Protein AF-A0A1E7ID95-F1 (afdb_monomer)

Sequence (104 aa):
MRRRLGGFLLWVVLFALLLVVADQTVLRLSPKGPLLGELQDCYRDLRSRLLIRSKPDAIEELLEQPEALSQSYFYADRQGELHFVDSLQQVPARYRNEAQILAE

Radius of gyration: 30.41 Å; Cα contacts (8 Å, |Δi|>4): 67; chains: 1; bounding box: 56×35×84 Å

Solvent-accessible surface area (backbone atoms only — not comparable to full-atom values): 6305 Å² total; per-residue (Å²): 118,70,72,63,54,53,53,49,53,53,50,50,52,53,51,52,51,51,51,53,50,51,56,48,46,61,73,67,57,77,58,93,45,72,72,54,40,55,53,41,52,53,50,50,53,53,49,47,54,75,76,37,83,66,73,70,54,74,64,54,57,58,67,68,44,78,72,70,86,56,66,28,30,35,34,67,52,98,86,68,51,79,47,78,38,65,37,73,82,77,42,56,82,93,43,49,88,68,43,41,74,62,79,131

Foldseek 3Di:
DVVVVVVVVVVVVVVVVVVVVVVVCLQPDPDPDDVSVVVSVVVVVVVCVVPPVD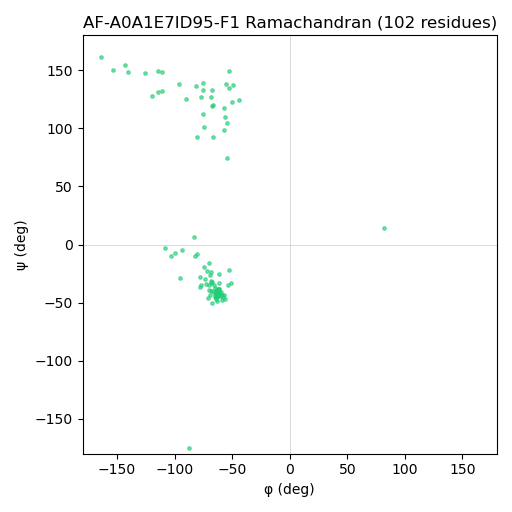DPPVVVVVVPPPPPPQQKKWWADPVRDIDIGSHLVPPDPVTSVVIDGPDD

Structure (mmCIF, N/CA/C/O backbone):
data_AF-A0A1E7ID95-F1
#
_entry.id   AF-A0A1E7ID95-F1
#
loop_
_atom_site.group_PDB
_atom_site.id
_atom_site.type_symbol
_atom_site.label_atom_id
_atom_site.label_alt_id
_atom_site.label_comp_id
_atom_site.label_asym_id
_atom_site.label_entity_id
_atom_site.label_seq_id
_atom_site.pdbx_PDB_ins_code
_atom_site.Cartn_x
_atom_site.Cartn_y
_atom_site.Cartn_z
_atom_site.occupancy
_atom_site.B_iso_or_equiv
_atom_site.auth_seq_id
_atom_site.auth_comp_id
_atom_site.auth_asym_id
_atom_site.auth_atom_id
_atom_site.pdbx_PDB_model_num
ATOM 1 N N . MET A 1 1 ? 13.262 20.230 -42.528 1.00 49.44 1 MET A N 1
ATOM 2 C CA . MET A 1 1 ? 13.187 20.216 -41.045 1.00 49.44 1 MET A CA 1
ATOM 3 C C . MET A 1 1 ? 12.424 19.010 -40.459 1.00 49.44 1 MET A C 1
ATOM 5 O O . MET A 1 1 ? 12.901 18.450 -39.484 1.00 49.44 1 MET A O 1
ATOM 9 N N . ARG A 1 2 ? 11.328 18.519 -41.077 1.00 55.97 2 ARG A N 1
ATOM 10 C CA . ARG A 1 2 ? 10.515 17.355 -40.620 1.00 55.97 2 ARG A CA 1
ATOM 11 C C . ARG A 1 2 ? 11.261 16.030 -40.355 1.00 55.97 2 ARG A C 1
ATOM 13 O O . ARG A 1 2 ? 10.895 15.313 -39.433 1.00 55.97 2 ARG A O 1
ATOM 20 N N . ARG A 1 3 ? 12.309 15.698 -41.124 1.00 60.69 3 ARG A N 1
ATOM 21 C CA . ARG A 1 3 ? 13.040 14.417 -40.973 1.00 60.69 3 ARG A CA 1
ATOM 22 C C . ARG A 1 3 ? 13.816 14.297 -39.652 1.00 60.69 3 ARG A C 1
ATOM 24 O O . ARG A 1 3 ? 13.907 13.203 -39.112 1.00 60.69 3 ARG A O 1
ATOM 31 N N . ARG A 1 4 ? 14.329 15.409 -39.108 1.00 64.75 4 ARG A N 1
ATOM 32 C CA . ARG A 1 4 ? 15.048 15.414 -37.817 1.00 64.75 4 ARG A CA 1
ATOM 33 C C . ARG A 1 4 ? 14.095 15.230 -36.634 1.00 64.75 4 ARG A C 1
ATOM 35 O O . ARG A 1 4 ? 14.446 14.557 -35.676 1.00 64.75 4 ARG A O 1
ATOM 42 N N . LEU A 1 5 ? 12.877 15.765 -36.747 1.00 69.25 5 LEU A N 1
ATOM 43 C CA . LEU A 1 5 ? 11.846 15.633 -35.720 1.00 69.25 5 LEU A CA 1
ATOM 44 C C . LEU A 1 5 ? 11.311 14.196 -35.627 1.00 69.25 5 LEU A C 1
ATOM 46 O O . LEU A 1 5 ? 11.121 13.690 -34.530 1.00 69.25 5 LEU A O 1
ATOM 50 N N . GLY A 1 6 ? 11.144 13.512 -36.765 1.00 80.44 6 GLY A N 1
ATOM 51 C CA . GLY A 1 6 ? 10.768 12.093 -36.785 1.00 80.44 6 GLY A CA 1
ATOM 52 C C . GLY A 1 6 ? 11.829 11.185 -36.156 1.00 80.44 6 GLY A C 1
ATOM 53 O O . GLY A 1 6 ? 11.486 10.304 -35.378 1.00 80.44 6 GLY A O 1
ATOM 54 N N . GLY A 1 7 ? 13.113 11.444 -36.426 1.00 83.62 7 GLY A N 1
ATOM 55 C CA . GLY A 1 7 ? 14.213 10.731 -35.768 1.00 83.62 7 GLY A CA 1
ATOM 56 C C . GLY A 1 7 ? 14.258 10.973 -34.258 1.00 83.62 7 GLY A C 1
ATOM 57 O O . GLY A 1 7 ? 14.451 10.031 -33.499 1.00 83.62 7 GLY A O 1
ATOM 58 N N . PHE A 1 8 ? 14.009 12.209 -33.816 1.00 87.62 8 PHE A N 1
ATOM 59 C CA . PHE A 1 8 ? 13.920 12.542 -32.393 1.00 87.62 8 PHE A CA 1
ATOM 60 C C . PHE A 1 8 ? 12.739 11.843 -31.707 1.00 87.62 8 PHE A C 1
ATOM 62 O O . PHE A 1 8 ? 12.927 11.225 -30.667 1.00 87.62 8 PHE A O 1
ATOM 69 N N . LEU A 1 9 ? 11.544 11.870 -32.307 1.00 90.00 9 LEU A N 1
ATOM 70 C CA . LEU A 1 9 ? 10.370 11.169 -31.774 1.00 90.00 9 LEU A CA 1
ATOM 71 C C . LEU A 1 9 ? 10.599 9.657 -31.699 1.00 90.00 9 LEU A C 1
ATOM 73 O O . LEU A 1 9 ? 10.278 9.042 -30.687 1.00 90.00 9 LEU A O 1
ATOM 77 N N . LEU A 1 10 ? 11.204 9.066 -32.732 1.00 92.12 10 LEU A N 1
ATOM 78 C CA . LEU A 1 10 ? 11.568 7.650 -32.736 1.00 92.12 10 LEU A CA 1
ATOM 79 C C . LEU A 1 10 ? 12.561 7.326 -31.609 1.00 92.12 10 LEU A C 1
ATOM 81 O O . LEU A 1 10 ? 12.402 6.326 -30.916 1.00 92.12 10 LEU A O 1
ATOM 85 N N . TRP A 1 11 ? 13.558 8.187 -31.398 1.00 93.69 11 TRP A N 1
ATOM 86 C CA . TRP A 1 11 ? 14.548 8.025 -30.336 1.00 93.69 11 TRP A CA 1
ATOM 87 C C . TRP A 1 11 ? 13.930 8.162 -28.939 1.00 93.69 11 TRP A C 1
ATOM 89 O O . TRP A 1 11 ? 14.241 7.368 -28.057 1.00 93.69 11 TRP A O 1
ATOM 99 N N . VAL A 1 12 ? 12.996 9.099 -28.752 1.00 93.94 12 VAL A N 1
ATOM 100 C CA . VAL A 1 12 ? 12.234 9.257 -27.503 1.00 93.94 12 VAL A CA 1
ATOM 101 C C . VAL A 1 12 ? 11.377 8.026 -27.222 1.00 93.94 12 VAL A C 1
ATOM 103 O O . VAL A 1 12 ? 11.379 7.539 -26.097 1.00 93.94 12 VAL A O 1
ATOM 106 N N . VAL A 1 13 ? 10.679 7.487 -28.226 1.00 94.06 13 VAL A N 1
ATOM 107 C CA . VAL A 1 13 ? 9.877 6.263 -28.064 1.00 94.06 13 VAL A CA 1
ATOM 108 C C . VAL A 1 13 ? 10.766 5.070 -27.720 1.00 94.06 13 VAL A C 1
ATOM 110 O O . VAL A 1 13 ? 10.438 4.313 -26.811 1.00 94.06 13 VAL A O 1
ATOM 113 N N . LEU A 1 14 ? 11.909 4.921 -28.394 1.00 94.88 14 LEU A N 1
ATOM 114 C CA . LEU A 1 14 ? 12.882 3.868 -28.097 1.00 94.88 14 LEU A CA 1
ATOM 115 C C . LEU A 1 14 ? 13.409 3.983 -26.658 1.00 94.88 14 LEU A C 1
ATOM 117 O O . LEU A 1 14 ? 13.477 2.990 -25.937 1.00 94.88 14 LEU A O 1
ATOM 121 N N . PHE A 1 15 ? 13.746 5.198 -26.229 1.00 94.62 15 PHE A N 1
ATOM 122 C CA . PHE A 1 15 ? 14.221 5.475 -24.877 1.00 94.62 15 PHE A CA 1
ATOM 123 C C . PHE A 1 15 ? 13.140 5.207 -23.822 1.00 94.62 15 PHE A C 1
ATOM 125 O O . PHE A 1 15 ? 13.404 4.558 -22.812 1.00 94.62 15 PHE A O 1
ATOM 132 N N . ALA A 1 16 ? 11.902 5.634 -24.077 1.00 93.12 16 ALA A N 1
ATOM 133 C CA . ALA A 1 16 ? 10.767 5.352 -23.207 1.00 93.12 16 ALA A CA 1
ATOM 134 C C . ALA A 1 16 ? 10.501 3.844 -23.096 1.00 93.12 16 ALA A C 1
ATOM 136 O O . ALA A 1 16 ? 10.262 3.338 -22.003 1.00 93.12 16 ALA A O 1
ATOM 137 N N . LEU A 1 17 ? 10.605 3.106 -24.204 1.00 93.75 17 LEU A N 1
ATOM 138 C CA . LEU A 1 17 ? 10.453 1.653 -24.206 1.00 93.75 17 LEU A CA 1
ATOM 139 C C . LEU A 1 17 ? 11.548 0.972 -23.374 1.00 93.75 17 LEU A C 1
ATOM 141 O O . LEU A 1 17 ? 11.254 0.048 -22.620 1.00 93.75 17 LEU A O 1
ATOM 145 N N . LEU A 1 18 ? 12.787 1.465 -23.440 1.00 93.38 18 LEU A N 1
ATOM 146 C CA . LEU A 1 18 ? 13.883 0.985 -22.598 1.00 93.38 18 LEU A CA 1
ATOM 147 C C . LEU A 1 18 ? 13.616 1.231 -21.105 1.00 93.38 18 LEU A C 1
ATOM 149 O O . LEU A 1 18 ? 13.841 0.331 -20.296 1.00 93.38 18 LEU A O 1
ATOM 153 N N . LEU A 1 19 ? 13.078 2.398 -20.740 1.00 90.88 19 LEU A N 1
ATOM 154 C CA . LEU A 1 19 ? 12.666 2.685 -19.362 1.00 90.88 19 LEU A CA 1
ATOM 155 C C . LEU A 1 19 ? 11.560 1.739 -18.883 1.00 90.88 19 LEU A C 1
ATOM 157 O O . LEU A 1 19 ? 11.642 1.225 -17.770 1.00 90.88 19 LEU A O 1
ATOM 161 N N . VAL A 1 20 ? 10.562 1.457 -19.726 1.00 89.75 20 VAL A N 1
ATOM 162 C CA . VAL A 1 20 ? 9.485 0.505 -19.404 1.00 89.75 20 VAL A CA 1
ATOM 163 C C . VAL A 1 20 ? 10.033 -0.906 -19.203 1.00 89.75 20 VAL A C 1
ATOM 165 O O . VAL A 1 20 ? 9.603 -1.611 -18.294 1.00 89.75 20 VAL A O 1
ATOM 168 N N . VAL A 1 21 ? 10.998 -1.331 -20.019 1.00 90.06 21 VAL A N 1
ATOM 169 C CA . VAL A 1 21 ? 11.649 -2.634 -19.838 1.00 90.06 21 VAL A CA 1
ATOM 170 C C . VAL A 1 21 ? 12.419 -2.672 -18.519 1.00 90.06 21 VAL A C 1
ATOM 172 O O . VAL A 1 21 ? 12.264 -3.635 -17.772 1.00 90.06 21 VAL A O 1
ATOM 175 N N . ALA A 1 22 ? 13.189 -1.632 -18.189 1.00 86.06 22 ALA A N 1
ATOM 176 C CA . ALA A 1 22 ? 13.902 -1.552 -16.913 1.00 86.06 22 ALA A CA 1
ATOM 177 C C . ALA A 1 22 ? 12.933 -1.631 -15.718 1.00 86.06 22 ALA A C 1
ATOM 179 O O . ALA A 1 22 ? 13.105 -2.453 -14.819 1.00 86.06 22 ALA A O 1
ATOM 180 N N . ASP A 1 23 ? 11.852 -0.863 -15.757 1.00 83.38 23 ASP A N 1
ATOM 181 C CA . ASP A 1 23 ? 10.780 -0.888 -14.761 1.00 83.38 23 ASP A CA 1
ATOM 182 C C . ASP A 1 23 ? 10.145 -2.291 -14.607 1.00 83.38 23 ASP A C 1
ATOM 184 O O . ASP A 1 23 ? 9.983 -2.799 -13.493 1.00 83.38 23 ASP A O 1
ATOM 188 N N . GLN A 1 24 ? 9.884 -2.987 -15.718 1.00 82.88 24 GLN A N 1
ATOM 189 C CA . GLN A 1 24 ? 9.392 -4.370 -15.713 1.00 82.88 24 GLN A CA 1
ATOM 190 C C . GLN A 1 24 ? 10.414 -5.366 -15.154 1.00 82.88 24 GLN A C 1
ATOM 192 O O . GLN A 1 24 ? 10.023 -6.329 -14.490 1.00 82.88 24 GLN A O 1
ATOM 197 N N . THR A 1 25 ? 11.714 -5.162 -15.392 1.00 83.06 25 THR A N 1
ATOM 198 C CA . THR A 1 25 ? 12.749 -6.039 -14.825 1.00 83.06 25 THR A CA 1
ATOM 199 C C . THR A 1 25 ? 12.784 -5.954 -13.306 1.00 83.06 25 THR A C 1
ATOM 201 O O . THR A 1 25 ? 12.827 -6.999 -12.662 1.00 83.06 25 THR A O 1
ATOM 204 N N . VAL A 1 26 ? 12.658 -4.757 -12.724 1.00 80.69 26 VAL A N 1
ATOM 205 C CA . VAL A 1 26 ? 12.620 -4.578 -11.262 1.00 80.69 26 VAL A CA 1
ATOM 206 C C . VAL A 1 26 ? 11.403 -5.279 -10.653 1.00 80.69 26 VAL A C 1
ATOM 208 O O . VAL A 1 26 ? 11.516 -5.920 -9.612 1.00 80.69 26 VAL A O 1
ATOM 211 N N . LEU A 1 27 ? 10.250 -5.253 -11.329 1.00 78.00 27 LEU A N 1
ATOM 212 C CA . LEU A 1 27 ? 9.056 -5.962 -10.859 1.00 78.00 27 LEU A CA 1
ATOM 213 C C . LEU A 1 27 ? 9.145 -7.491 -10.956 1.00 78.00 27 LEU A C 1
ATOM 215 O O . LEU A 1 27 ? 8.562 -8.176 -10.118 1.00 78.00 27 LEU A O 1
ATOM 219 N N . ARG A 1 28 ? 9.809 -8.023 -11.990 1.00 77.75 28 ARG A N 1
ATOM 220 C CA . ARG A 1 28 ? 9.835 -9.466 -12.307 1.00 77.75 28 ARG A CA 1
ATOM 221 C C . ARG A 1 28 ? 11.090 -10.190 -11.830 1.00 77.75 28 ARG A C 1
ATOM 223 O O . ARG A 1 28 ? 11.162 -11.411 -11.949 1.00 77.75 28 ARG A O 1
ATOM 230 N N . LEU A 1 29 ? 12.084 -9.461 -11.331 1.00 76.12 29 LEU A N 1
ATOM 231 C CA . LEU A 1 29 ? 13.272 -10.037 -10.714 1.00 76.12 29 LEU A CA 1
ATOM 232 C C . LEU A 1 29 ? 12.836 -10.936 -9.553 1.00 76.12 29 LEU A C 1
ATOM 234 O O . LEU A 1 29 ? 12.234 -10.458 -8.603 1.00 76.12 29 LEU A O 1
ATOM 238 N N . SER A 1 30 ? 13.117 -12.238 -9.627 1.00 68.50 30 SER A N 1
ATOM 239 C CA . SER A 1 30 ? 13.039 -13.103 -8.448 1.00 68.50 30 SER A CA 1
ATOM 240 C C . SER A 1 30 ? 14.264 -12.814 -7.580 1.00 68.50 30 SER A C 1
ATOM 242 O O . SER A 1 30 ? 15.388 -13.094 -8.021 1.00 68.50 30 SER A O 1
ATOM 244 N N . PRO A 1 31 ? 14.094 -12.232 -6.383 1.00 73.31 31 PRO A N 1
ATOM 245 C CA . PRO A 1 31 ? 15.220 -11.858 -5.550 1.00 73.31 31 PRO A CA 1
ATOM 246 C C . PRO A 1 31 ? 15.915 -13.132 -5.064 1.00 73.31 31 PRO A C 1
ATOM 248 O O . PRO A 1 31 ? 15.322 -13.978 -4.403 1.00 73.31 31 PRO A O 1
ATOM 251 N N . LYS A 1 32 ? 17.194 -13.292 -5.418 1.00 72.56 32 LYS A N 1
ATOM 252 C CA . LYS A 1 32 ? 18.021 -14.441 -5.001 1.00 72.56 32 LYS A CA 1
ATOM 253 C C . LYS A 1 32 ? 18.636 -14.266 -3.602 1.00 72.56 32 LYS A C 1
ATOM 255 O O . LYS A 1 32 ? 19.453 -15.083 -3.194 1.00 72.56 32 LYS A O 1
ATOM 260 N N . GLY A 1 33 ? 18.268 -13.210 -2.873 1.00 79.06 33 GLY A N 1
ATOM 261 C CA . GLY A 1 33 ? 18.762 -12.922 -1.526 1.00 79.06 33 GLY A CA 1
ATOM 262 C C . GLY A 1 33 ? 17.891 -11.899 -0.784 1.00 79.06 33 GLY A C 1
ATOM 263 O O . GLY A 1 33 ? 17.154 -11.156 -1.436 1.00 79.06 33 GLY A O 1
ATOM 264 N N . PRO A 1 34 ? 17.990 -11.837 0.558 1.00 75.81 34 PRO A N 1
ATOM 265 C CA . PRO A 1 34 ? 17.076 -11.067 1.407 1.00 75.81 34 PRO A CA 1
ATOM 266 C C . PRO A 1 34 ? 17.113 -9.562 1.109 1.00 75.81 34 PRO A C 1
ATOM 268 O O . PRO A 1 34 ? 16.072 -8.941 0.956 1.00 75.81 34 PRO A O 1
ATOM 271 N N . LEU A 1 35 ? 18.302 -8.988 0.897 1.00 80.44 35 LEU A N 1
ATOM 272 C CA . LEU A 1 35 ? 18.462 -7.557 0.603 1.00 80.44 35 LEU A CA 1
ATOM 273 C C . LEU A 1 35 ? 17.751 -7.115 -0.689 1.00 80.44 35 LEU A C 1
ATOM 275 O O . LEU A 1 35 ? 17.206 -6.017 -0.763 1.00 80.44 35 LEU A O 1
ATOM 279 N N . LEU A 1 36 ? 17.774 -7.964 -1.720 1.00 78.50 36 LEU A N 1
ATOM 280 C CA . LEU A 1 36 ? 17.136 -7.664 -3.003 1.00 78.50 36 LEU A CA 1
ATOM 281 C C . LEU A 1 36 ? 15.610 -7.763 -2.913 1.00 78.50 36 LEU A C 1
ATOM 283 O O . LEU A 1 36 ? 14.934 -7.043 -3.640 1.00 78.50 36 LEU A O 1
ATOM 287 N N . GLY A 1 37 ? 15.088 -8.625 -2.033 1.00 81.44 37 GLY A N 1
ATOM 288 C CA . GLY A 1 37 ? 13.652 -8.738 -1.776 1.00 81.44 37 GLY A CA 1
ATOM 289 C C . GLY A 1 37 ? 13.104 -7.483 -1.107 1.00 81.44 37 GLY A C 1
ATOM 290 O O . GLY A 1 37 ? 12.201 -6.855 -1.645 1.00 81.44 37 GLY A O 1
ATOM 291 N N . GLU A 1 38 ? 13.746 -7.037 -0.026 1.00 85.25 38 GLU A N 1
ATOM 292 C CA . GLU A 1 38 ? 13.335 -5.831 0.712 1.00 85.25 38 GLU A CA 1
ATOM 293 C C . GLU A 1 38 ? 13.339 -4.570 -0.169 1.00 85.25 38 GLU A C 1
ATOM 295 O O . GLU A 1 38 ? 12.402 -3.771 -0.158 1.00 85.25 38 GLU A O 1
ATOM 300 N N . LEU A 1 39 ? 14.379 -4.396 -0.994 1.00 84.69 39 LEU A N 1
ATOM 301 C CA . LEU A 1 39 ? 14.454 -3.275 -1.936 1.00 84.69 39 LEU A CA 1
ATOM 302 C C . LEU A 1 39 ? 13.366 -3.347 -3.010 1.00 84.69 39 LEU A C 1
ATOM 304 O O . LEU A 1 39 ? 12.829 -2.315 -3.411 1.00 84.69 39 LEU A O 1
ATOM 308 N N . GLN A 1 40 ? 13.044 -4.550 -3.486 1.00 86.19 40 GLN A N 1
ATOM 309 C CA . GLN A 1 40 ? 11.996 -4.756 -4.476 1.00 86.19 40 GLN A CA 1
ATOM 310 C C . GLN A 1 40 ? 10.609 -4.465 -3.899 1.00 86.19 40 GLN A C 1
ATOM 312 O O . GLN A 1 40 ? 9.787 -3.851 -4.582 1.00 86.19 40 GLN A O 1
ATOM 317 N N . ASP A 1 41 ? 10.360 -4.865 -2.656 1.00 85.44 41 ASP A N 1
ATOM 318 C CA . ASP A 1 41 ? 9.096 -4.614 -1.972 1.00 85.44 41 ASP A CA 1
ATOM 319 C C . ASP A 1 41 ? 8.922 -3.123 -1.663 1.00 85.44 41 ASP A C 1
ATOM 321 O O . ASP A 1 41 ? 7.883 -2.550 -1.994 1.00 85.44 41 ASP A O 1
ATOM 325 N N . CYS A 1 42 ? 9.976 -2.454 -1.182 1.00 86.56 42 CYS A N 1
ATOM 326 C CA . CYS A 1 42 ? 10.009 -0.998 -1.020 1.00 86.56 42 CYS A CA 1
ATOM 327 C C . CYS A 1 42 ? 9.766 -0.260 -2.350 1.00 86.56 42 CYS A C 1
ATOM 329 O O . CYS A 1 42 ? 8.953 0.664 -2.424 1.00 86.56 42 CYS A O 1
ATOM 331 N N . TYR A 1 43 ? 10.415 -0.694 -3.437 1.00 87.06 43 TYR A N 1
ATOM 332 C CA . TYR A 1 43 ? 10.204 -0.117 -4.766 1.00 87.06 43 TYR A CA 1
ATOM 333 C C . TYR A 1 43 ? 8.765 -0.313 -5.263 1.00 87.06 43 TYR A C 1
ATOM 335 O O . TYR A 1 43 ? 8.180 0.602 -5.849 1.00 87.06 43 TYR A O 1
ATOM 343 N N . ARG A 1 44 ? 8.178 -1.494 -5.026 1.00 85.06 44 ARG A N 1
ATOM 344 C CA . ARG A 1 44 ? 6.798 -1.802 -5.415 1.00 85.06 44 ARG A CA 1
ATOM 345 C C . ARG A 1 44 ? 5.804 -0.915 -4.662 1.00 85.06 44 ARG A C 1
ATOM 347 O O . ARG 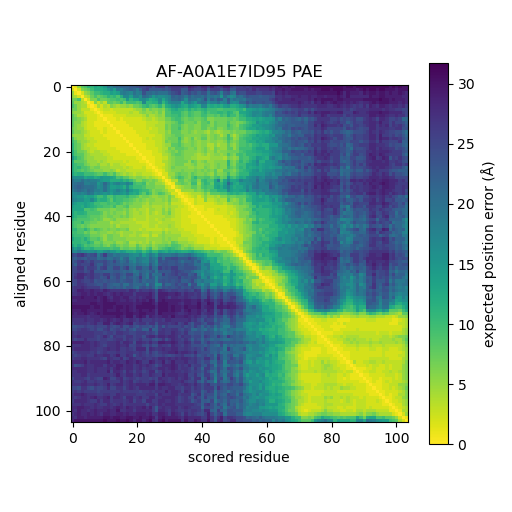A 1 44 ? 4.925 -0.353 -5.313 1.00 85.06 44 ARG A O 1
ATOM 354 N N . ASP A 1 45 ? 5.985 -0.741 -3.352 1.00 84.19 45 ASP A N 1
ATOM 355 C CA . ASP A 1 45 ? 5.147 0.129 -2.514 1.00 84.19 45 ASP A CA 1
ATOM 356 C C . ASP A 1 45 ? 5.239 1.605 -2.943 1.00 84.19 45 ASP A C 1
ATOM 358 O O . ASP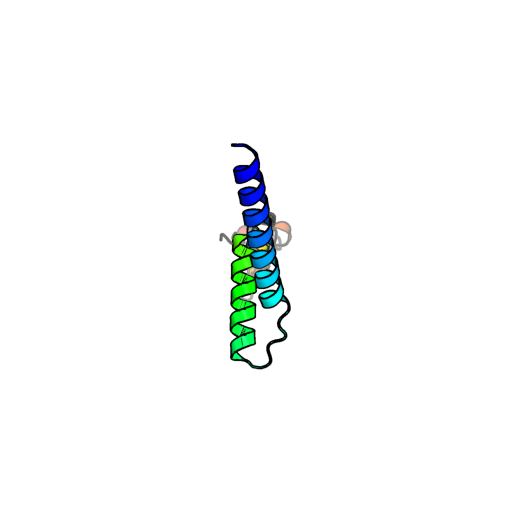 A 1 45 ? 4.223 2.254 -3.219 1.00 84.19 45 ASP A O 1
ATOM 362 N N . LEU A 1 46 ? 6.461 2.122 -3.123 1.00 84.50 46 LEU A N 1
ATOM 363 C CA . LEU A 1 46 ? 6.700 3.484 -3.611 1.00 84.50 46 LEU A CA 1
ATOM 364 C C . LEU A 1 46 ? 6.008 3.729 -4.957 1.00 84.50 46 LEU A C 1
ATOM 366 O O . LEU A 1 46 ? 5.332 4.741 -5.154 1.00 84.50 46 LEU A O 1
ATOM 370 N N . ARG A 1 47 ? 6.161 2.788 -5.892 1.00 86.25 47 ARG A N 1
ATOM 371 C CA . ARG A 1 47 ? 5.538 2.879 -7.210 1.00 86.25 47 ARG A CA 1
ATOM 372 C C . ARG A 1 47 ? 4.017 2.892 -7.117 1.00 86.25 47 ARG A C 1
ATOM 374 O O . ARG A 1 47 ? 3.395 3.687 -7.824 1.00 86.25 47 ARG A O 1
ATOM 381 N N . SER A 1 48 ? 3.414 2.031 -6.293 1.00 83.12 48 SER A N 1
ATOM 382 C CA . SER A 1 48 ? 1.957 2.020 -6.133 1.00 83.12 48 SER A CA 1
ATOM 383 C C . SER A 1 48 ? 1.435 3.357 -5.624 1.00 83.12 48 SER A C 1
ATOM 385 O O . SER A 1 48 ? 0.463 3.848 -6.181 1.00 83.12 48 SER A O 1
ATOM 387 N N . ARG A 1 49 ? 2.127 3.994 -4.672 1.00 83.75 49 ARG A N 1
ATOM 388 C CA . ARG A 1 49 ? 1.743 5.310 -4.131 1.00 83.75 49 ARG A CA 1
ATOM 389 C C . ARG A 1 49 ? 1.887 6.449 -5.144 1.00 83.75 49 ARG A C 1
ATOM 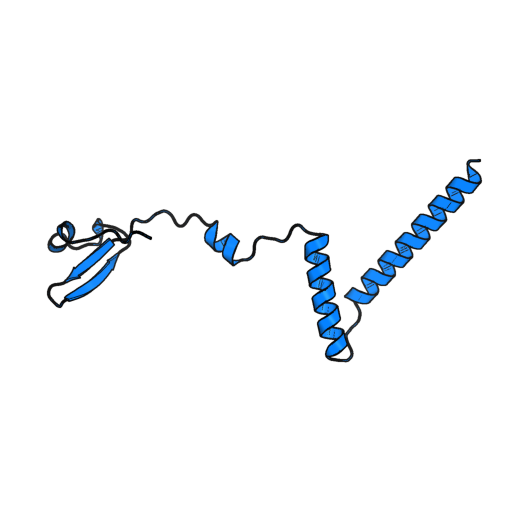391 O O . ARG A 1 49 ? 1.127 7.410 -5.105 1.00 83.75 49 ARG A O 1
ATOM 398 N N . LEU A 1 50 ? 2.878 6.367 -6.034 1.00 83.50 50 LEU A N 1
ATOM 399 C CA . LEU A 1 50 ? 3.130 7.395 -7.051 1.00 83.50 50 LEU A CA 1
ATOM 400 C C . LEU A 1 50 ? 2.168 7.310 -8.243 1.00 83.50 50 LEU A C 1
ATOM 402 O O . LEU A 1 50 ? 1.812 8.340 -8.812 1.00 83.50 50 LEU A O 1
ATOM 406 N N . LEU A 1 51 ? 1.788 6.097 -8.657 1.00 82.12 51 LEU A N 1
ATOM 407 C CA . LEU A 1 51 ? 0.970 5.877 -9.858 1.00 82.12 51 LEU A CA 1
ATOM 408 C C . LEU A 1 51 ? -0.525 5.749 -9.562 1.00 82.12 51 LEU A C 1
ATOM 410 O O . LEU A 1 51 ? -1.346 6.061 -10.423 1.00 82.12 51 LEU A O 1
ATOM 414 N N . ILE A 1 52 ? -0.882 5.272 -8.374 1.00 72.62 52 ILE A N 1
ATOM 415 C CA . ILE A 1 52 ? -2.262 5.087 -7.936 1.00 72.62 52 ILE A CA 1
ATOM 416 C C . ILE A 1 52 ? -2.435 5.969 -6.702 1.00 72.62 52 ILE A C 1
ATOM 418 O O . ILE A 1 52 ? -1.645 5.887 -5.768 1.00 72.62 52 ILE A O 1
ATOM 422 N N . ARG A 1 53 ? -3.463 6.830 -6.687 1.00 61.97 53 ARG A N 1
ATOM 423 C CA . ARG A 1 53 ? -3.865 7.538 -5.464 1.00 61.97 53 ARG A CA 1
ATOM 424 C C . ARG A 1 53 ? -4.134 6.460 -4.418 1.00 61.97 53 ARG A C 1
ATOM 426 O O . ARG A 1 53 ? -5.074 5.692 -4.615 1.00 61.97 53 ARG A O 1
ATOM 433 N N . SER A 1 54 ? -3.267 6.353 -3.409 1.00 59.84 54 SER A N 1
ATOM 434 C CA . SER A 1 54 ? -3.336 5.303 -2.393 1.00 59.84 54 SER A CA 1
ATOM 435 C C . SER A 1 54 ? -4.778 5.141 -1.934 1.00 59.84 54 SER A C 1
ATOM 437 O O . SER A 1 54 ? -5.416 6.126 -1.553 1.00 59.84 54 SER A O 1
ATOM 439 N N . LYS A 1 55 ? -5.302 3.914 -2.044 1.00 60.34 55 LYS A N 1
ATOM 440 C CA . LYS A 1 55 ? -6.572 3.560 -1.415 1.00 60.34 55 LYS A CA 1
ATOM 441 C C . LYS A 1 55 ? -6.437 3.955 0.067 1.00 60.34 55 LYS A C 1
ATOM 443 O O . LYS A 1 55 ? -5.357 3.704 0.609 1.00 60.34 55 LYS A O 1
ATOM 448 N N . PRO A 1 56 ? -7.439 4.611 0.681 1.00 57.16 56 PRO A N 1
ATOM 449 C CA . PRO A 1 56 ? -7.395 4.878 2.112 1.00 57.16 56 PRO A CA 1
ATOM 450 C C . PRO A 1 56 ? -7.055 3.573 2.827 1.00 57.16 56 PRO A C 1
ATOM 452 O O . PRO A 1 56 ? -7.523 2.507 2.405 1.00 57.16 56 PRO A O 1
ATOM 455 N N . ASP A 1 57 ? -6.179 3.639 3.827 1.00 65.06 57 ASP A N 1
ATOM 456 C CA . ASP A 1 57 ? -5.828 2.459 4.604 1.00 65.06 57 ASP A CA 1
ATOM 457 C C . ASP A 1 57 ? -7.116 1.802 5.116 1.00 65.06 57 ASP A C 1
ATOM 459 O O . ASP A 1 57 ? -8.121 2.473 5.352 1.00 65.06 57 ASP A O 1
ATOM 463 N N . ALA A 1 58 ? -7.107 0.478 5.287 1.00 62.91 58 ALA A N 1
ATOM 464 C CA . ALA A 1 58 ? -8.287 -0.266 5.738 1.00 62.91 58 ALA A CA 1
ATOM 465 C C . ALA A 1 58 ? -8.885 0.302 7.043 1.00 62.91 58 ALA A C 1
ATOM 467 O O . ALA A 1 58 ? -10.060 0.100 7.313 1.00 62.91 58 ALA A O 1
ATOM 468 N N . ILE A 1 59 ? -8.087 1.032 7.830 1.00 61.84 59 ILE A N 1
ATOM 469 C CA . ILE A 1 59 ? -8.513 1.753 9.032 1.00 61.84 59 ILE A CA 1
ATOM 470 C C . ILE A 1 59 ? -9.376 2.973 8.674 1.00 61.84 59 ILE A C 1
ATOM 472 O O . ILE A 1 59 ? -10.445 3.131 9.249 1.00 61.84 59 ILE A O 1
ATOM 476 N N . GLU A 1 60 ? -8.980 3.791 7.698 1.00 62.16 60 GLU A N 1
ATOM 477 C CA . GLU A 1 60 ? -9.814 4.885 7.182 1.00 62.16 60 GLU A CA 1
ATOM 478 C C . GLU A 1 60 ? -11.118 4.350 6.563 1.00 62.16 60 GLU A C 1
ATOM 480 O O . GLU A 1 60 ? -12.173 4.933 6.770 1.00 62.16 60 GLU A O 1
ATOM 485 N N . GLU A 1 61 ? -11.075 3.209 5.861 1.00 62.84 61 GLU A N 1
ATOM 486 C CA . GLU A 1 61 ? -12.271 2.564 5.280 1.00 62.84 61 GLU A CA 1
ATOM 487 C C . GLU A 1 61 ? -13.208 1.985 6.365 1.00 62.84 61 GLU A C 1
ATOM 489 O O . GLU A 1 61 ? -14.420 1.898 6.158 1.00 62.84 61 GLU A O 1
ATOM 494 N N . LEU A 1 62 ? -12.668 1.625 7.537 1.00 64.44 62 LEU A N 1
ATOM 495 C CA . LEU A 1 62 ? -13.453 1.251 8.720 1.00 64.44 62 LEU A CA 1
ATOM 496 C C . LEU A 1 62 ? -14.042 2.478 9.435 1.00 64.44 62 LEU A C 1
ATOM 498 O O . LEU A 1 62 ? -15.165 2.395 9.916 1.00 64.44 62 LEU A O 1
ATOM 502 N N . LEU A 1 63 ? -13.330 3.608 9.461 1.00 64.75 63 LEU A N 1
ATOM 503 C CA . LEU A 1 63 ? -13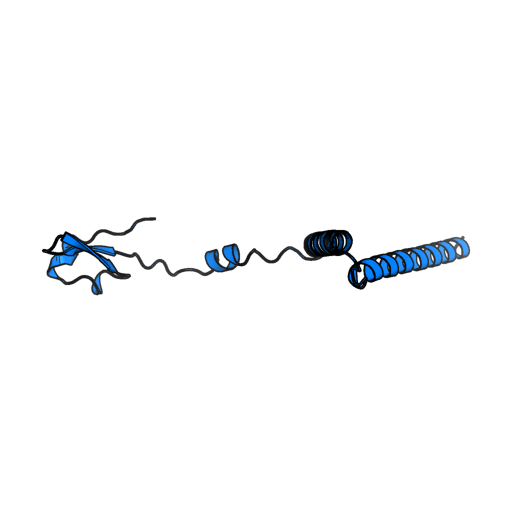.790 4.867 10.066 1.00 64.75 63 LEU A CA 1
ATOM 504 C C . LEU A 1 63 ? -14.791 5.636 9.182 1.00 64.75 63 LEU A C 1
ATOM 506 O O . LEU A 1 63 ? -15.627 6.375 9.694 1.00 64.75 63 LEU A O 1
ATOM 510 N N . GLU A 1 64 ? -14.719 5.480 7.856 1.00 61.78 64 GLU A N 1
ATOM 511 C CA . GLU A 1 64 ? -15.665 6.067 6.893 1.00 61.78 64 GLU A CA 1
ATOM 512 C C . GLU A 1 64 ? -16.953 5.248 6.739 1.00 61.78 64 GLU A C 1
ATOM 514 O O . GLU A 1 64 ? -17.919 5.717 6.127 1.00 61.78 64 GLU A O 1
ATOM 519 N N . GLN A 1 65 ? -17.003 4.037 7.302 1.00 59.97 65 GLN A N 1
ATOM 520 C CA . GLN A 1 65 ? -18.272 3.357 7.497 1.00 59.97 65 GLN A CA 1
ATOM 521 C C . GLN A 1 65 ? -19.052 4.178 8.528 1.00 59.97 65 GLN A C 1
ATOM 523 O O . GLN A 1 65 ? -18.559 4.358 9.638 1.00 59.97 65 GLN A O 1
ATOM 528 N N . PRO A 1 66 ? -20.241 4.713 8.198 1.00 55.12 66 PRO A N 1
ATOM 529 C CA . PRO A 1 66 ? -21.059 5.357 9.201 1.00 55.12 66 PRO A CA 1
ATOM 530 C C . PRO A 1 66 ? -21.501 4.258 10.166 1.00 55.12 66 PRO A C 1
ATOM 532 O O . PRO A 1 66 ? -22.512 3.593 9.929 1.00 55.12 66 PRO A O 1
ATOM 535 N N . GLU A 1 67 ? -20.737 4.044 11.240 1.00 59.16 67 GLU A N 1
ATOM 536 C CA . GLU A 1 67 ? -21.296 3.495 12.461 1.00 59.16 67 GLU A CA 1
ATOM 537 C C . GLU A 1 67 ? -22.451 4.429 12.786 1.00 59.16 67 GLU A C 1
ATOM 539 O O . GLU A 1 67 ? -22.276 5.612 13.096 1.00 59.16 67 GLU A O 1
ATOM 544 N N . ALA A 1 68 ? -23.663 3.945 12.519 1.00 55.38 68 ALA A N 1
ATOM 545 C CA . ALA A 1 68 ? -24.862 4.662 12.875 1.0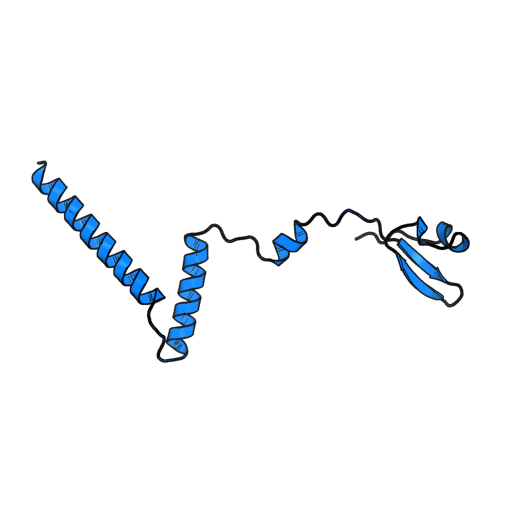0 55.38 68 ALA A CA 1
ATOM 546 C C . ALA A 1 68 ? -24.680 5.033 14.341 1.00 55.38 68 ALA A C 1
ATOM 548 O O . ALA A 1 68 ? -24.418 4.135 15.131 1.00 55.38 68 ALA A O 1
ATOM 549 N N . LEU A 1 69 ? -24.753 6.329 14.654 1.00 55.50 69 LEU A N 1
ATOM 550 C CA . LEU A 1 69 ? -24.660 6.898 15.996 1.00 55.50 69 LEU A CA 1
ATOM 551 C C . LEU A 1 69 ? -25.705 6.233 16.909 1.00 55.50 69 LEU A C 1
ATOM 553 O O . LEU A 1 69 ? -26.757 6.804 17.200 1.00 55.50 69 LEU A O 1
ATOM 557 N N . SER A 1 70 ? -25.465 4.995 17.321 1.00 59.62 70 SER A N 1
ATOM 558 C CA . SER A 1 70 ? -26.179 4.334 18.385 1.00 59.62 70 SER A CA 1
ATOM 559 C C . SER A 1 70 ? -25.630 4.991 19.624 1.00 59.62 70 SER A C 1
ATOM 561 O O . SER A 1 70 ? -24.496 4.754 20.023 1.00 59.62 70 SER A O 1
ATOM 563 N N . GLN A 1 71 ? -26.407 5.925 20.163 1.00 70.56 71 GLN A N 1
ATOM 564 C CA . GLN A 1 71 ? -26.140 6.482 21.475 1.00 70.56 71 GLN A CA 1
ATOM 565 C C . GLN A 1 71 ? -26.115 5.308 22.453 1.00 70.56 71 GLN A C 1
ATOM 567 O O . GLN A 1 71 ? -27.167 4.809 22.851 1.00 70.56 71 GLN A O 1
ATOM 572 N N . SER A 1 72 ? -24.917 4.835 22.777 1.00 82.69 72 SER A N 1
ATOM 573 C CA . SER A 1 72 ? -24.726 3.746 23.719 1.00 82.69 72 SER A CA 1
ATOM 574 C C . SER A 1 72 ? -24.952 4.275 25.130 1.00 82.69 72 SER A C 1
ATOM 576 O O . SER A 1 72 ? -24.562 5.393 25.473 1.00 82.69 72 SER A O 1
ATOM 578 N N . TYR A 1 73 ? -25.621 3.482 25.955 1.00 88.88 73 TYR A N 1
ATOM 579 C CA . TYR A 1 73 ? -25.929 3.800 27.343 1.00 88.88 73 TYR A CA 1
ATOM 580 C C . TYR A 1 73 ? -25.202 2.829 28.264 1.00 88.88 73 TYR A C 1
ATOM 582 O O . TYR A 1 73 ? -25.028 1.657 27.933 1.00 88.88 73 TYR A O 1
ATOM 590 N N . PHE A 1 74 ? -24.841 3.288 29.457 1.00 91.50 74 PHE A N 1
ATOM 591 C CA . PHE A 1 74 ? -24.382 2.418 30.530 1.00 91.50 74 PHE A CA 1
ATOM 592 C C . PHE A 1 74 ? -25.191 2.643 31.80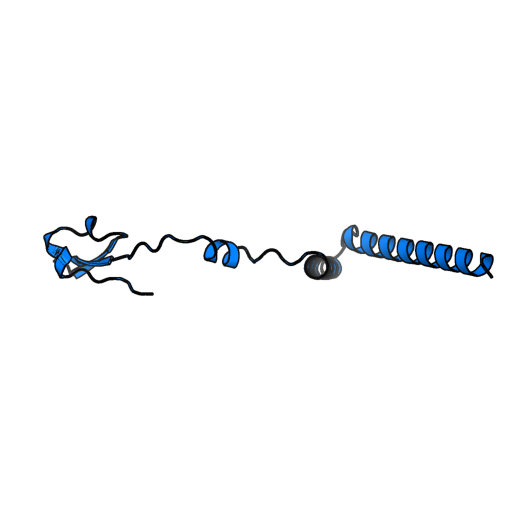8 1.00 91.50 74 PHE A C 1
ATOM 594 O 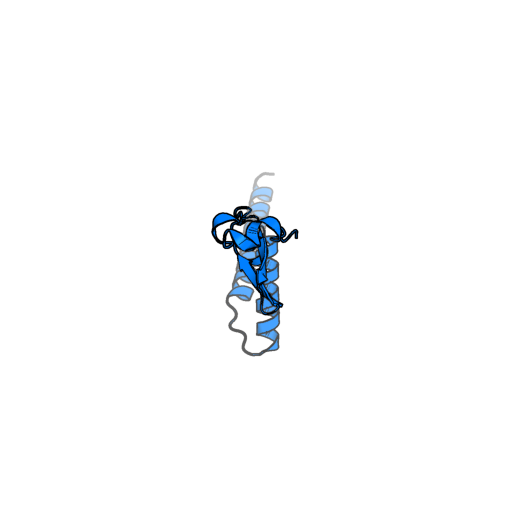O . PHE A 1 74 ? -25.655 3.753 32.076 1.00 91.50 74 PHE A O 1
ATOM 601 N N . TYR A 1 75 ? -25.380 1.589 32.601 1.00 92.06 75 TYR A N 1
ATOM 602 C CA . TYR A 1 75 ? -26.020 1.662 33.917 1.00 92.06 75 TYR A CA 1
ATOM 603 C C . TYR A 1 75 ? -25.349 0.704 34.905 1.00 92.06 75 TYR A C 1
ATOM 605 O O . TYR A 1 75 ? -24.774 -0.308 34.506 1.00 92.06 75 TYR A O 1
ATOM 613 N N . ALA A 1 76 ? -25.436 1.018 36.198 1.00 91.94 76 ALA A N 1
ATOM 614 C CA . ALA A 1 76 ? -25.008 0.125 37.270 1.00 91.94 76 ALA A CA 1
ATOM 615 C C . ALA A 1 76 ? -26.210 -0.655 37.817 1.00 91.94 76 ALA A C 1
ATOM 617 O O . ALA A 1 76 ? -27.294 -0.095 37.996 1.00 91.94 76 ALA A O 1
ATOM 618 N N . ASP A 1 77 ? 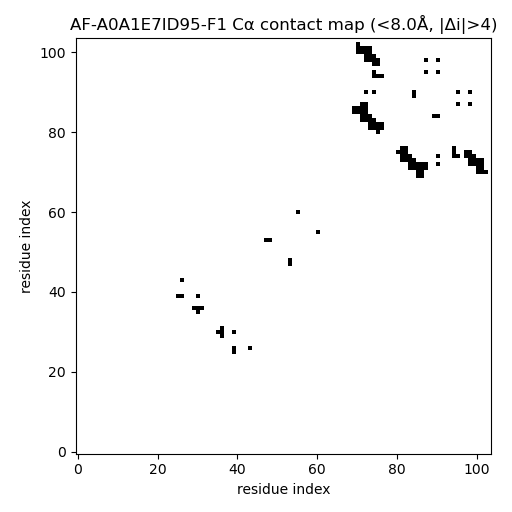-26.041 -1.948 38.080 1.00 91.00 77 ASP A N 1
ATOM 619 C CA . ASP A 1 77 ? -27.073 -2.742 38.744 1.00 91.00 77 ASP A CA 1
ATOM 620 C C . ASP A 1 77 ? -26.973 -2.683 40.282 1.00 91.00 77 ASP A C 1
ATOM 622 O O . ASP A 1 77 ? -26.174 -1.951 40.867 1.00 91.00 77 ASP A O 1
ATOM 626 N N . ARG A 1 78 ? -27.821 -3.458 40.975 1.00 90.69 78 ARG A N 1
ATOM 627 C CA . ARG A 1 78 ? -27.847 -3.481 42.450 1.00 90.69 78 ARG A CA 1
ATOM 628 C C . ARG A 1 78 ? -26.619 -4.151 43.069 1.00 90.69 78 ARG A C 1
ATOM 630 O O . ARG A 1 78 ? -26.404 -4.007 44.270 1.00 90.69 78 ARG A O 1
ATOM 637 N N . GLN A 1 79 ? -25.859 -4.896 42.278 1.00 92.44 79 GLN A N 1
ATOM 638 C CA . GLN A 1 79 ? -24.627 -5.562 42.667 1.00 92.44 79 GLN A CA 1
ATOM 639 C C . GLN A 1 79 ? -23.398 -4.692 42.366 1.00 92.44 79 GLN A C 1
ATOM 641 O O . GLN A 1 79 ? -22.295 -5.047 42.776 1.00 92.44 79 GLN A O 1
ATOM 646 N N . GLY A 1 80 ? -23.593 -3.537 41.717 1.00 87.38 80 GLY A N 1
ATOM 647 C CA . GLY A 1 80 ? -22.528 -2.629 41.308 1.00 87.38 80 GLY A CA 1
ATOM 648 C C . GLY A 1 80 ? -21.850 -3.038 40.000 1.00 87.38 80 GLY A C 1
ATOM 649 O O . GLY A 1 80 ? -20.773 -2.525 39.703 1.00 87.38 80 GLY A O 1
ATOM 650 N N . GLU A 1 81 ? -22.445 -3.948 39.225 1.00 91.69 81 GLU A N 1
ATOM 651 C CA . GLU A 1 81 ? -21.933 -4.335 37.911 1.00 91.69 81 GLU A CA 1
ATOM 652 C C . GLU A 1 81 ? -22.366 -3.311 36.852 1.00 91.69 81 GLU A C 1
ATOM 654 O O . GLU A 1 81 ? -23.516 -2.859 36.844 1.00 91.69 81 GLU A O 1
ATOM 659 N N . LEU A 1 82 ? -21.437 -2.925 35.973 1.00 90.50 82 LEU A N 1
ATOM 660 C CA . LEU A 1 82 ? -21.685 -1.984 34.882 1.00 90.50 82 LEU A CA 1
ATOM 661 C C . LEU A 1 82 ? -22.126 -2.734 33.626 1.00 90.50 82 LEU A C 1
ATOM 663 O O . LEU A 1 82 ? -21.413 -3.605 33.133 1.00 90.50 82 LEU A O 1
ATOM 667 N N . HIS A 1 83 ? -23.276 -2.344 33.087 1.00 90.00 83 HIS A N 1
ATOM 668 C CA . HIS A 1 83 ? -23.855 -2.908 31.871 1.00 90.00 83 HIS A CA 1
ATOM 669 C C . HIS A 1 83 ? -23.874 -1.848 30.771 1.00 90.00 83 HIS A C 1
ATOM 671 O O . HIS A 1 83 ? -24.347 -0.737 31.012 1.00 90.00 83 HIS A O 1
ATOM 677 N N . PHE A 1 84 ? -23.395 -2.199 29.575 1.00 90.69 84 PHE A N 1
ATOM 678 C CA . PHE A 1 84 ? -23.348 -1.335 28.389 1.00 90.69 84 PHE A CA 1
ATOM 679 C C . PHE A 1 84 ? -24.339 -1.846 27.344 1.00 90.69 84 PHE A C 1
ATOM 681 O O . PHE A 1 84 ? -24.383 -3.046 27.074 1.00 90.69 84 PHE A O 1
ATOM 688 N N . VAL A 1 85 ? -25.150 -0.953 26.786 1.00 89.50 85 VAL A N 1
ATOM 689 C CA . VAL A 1 85 ? -26.217 -1.295 25.841 1.00 89.50 85 VAL A CA 1
ATOM 690 C C . VAL A 1 85 ? -26.312 -0.265 24.723 1.00 89.50 85 VAL A C 1
ATOM 692 O O . VAL A 1 85 ? -26.103 0.923 24.949 1.00 89.50 85 VAL A O 1
ATOM 695 N N . ASP A 1 86 ? -26.710 -0.701 23.533 1.00 86.88 86 ASP A N 1
ATOM 696 C CA . ASP A 1 86 ? -26.734 0.156 22.337 1.00 86.88 86 ASP A CA 1
ATOM 697 C C . ASP A 1 86 ? -27.980 1.056 22.273 1.00 86.88 86 ASP A C 1
ATOM 699 O O . ASP A 1 86 ? -28.109 1.912 21.397 1.00 86.88 86 ASP A O 1
ATOM 703 N N . SER A 1 87 ? -28.952 0.846 23.172 1.00 85.50 87 SER A N 1
ATOM 704 C CA . SER A 1 87 ? -30.169 1.653 23.221 1.00 85.50 87 SER A CA 1
ATOM 705 C C . SER A 1 87 ? -30.811 1.723 24.608 1.00 85.50 87 SER A C 1
ATOM 707 O O . SER A 1 87 ? -30.799 0.772 25.392 1.00 85.50 87 SER A O 1
ATOM 709 N N . LEU A 1 88 ? -31.490 2.840 24.892 1.00 85.69 88 LEU A N 1
ATOM 710 C CA . LEU A 1 88 ? -32.203 3.043 26.158 1.00 85.69 88 LEU A CA 1
ATOM 711 C C . LEU A 1 88 ? -33.326 2.010 26.392 1.00 85.69 88 LEU A C 1
ATOM 713 O O . LEU A 1 88 ? -33.701 1.739 27.534 1.00 85.69 88 LEU A O 1
ATOM 717 N N . GLN A 1 89 ? -33.887 1.413 25.333 1.00 87.62 89 GLN A N 1
ATOM 718 C CA . GLN A 1 89 ? -34.936 0.395 25.466 1.00 87.62 89 GLN A CA 1
ATOM 719 C C . GLN A 1 89 ? -34.400 -0.904 26.077 1.00 87.62 89 GLN A C 1
ATOM 721 O O . GLN A 1 89 ? -35.150 -1.565 26.801 1.00 87.62 89 GLN A O 1
ATOM 726 N N . GLN A 1 90 ? -33.126 -1.225 25.824 1.00 88.06 90 GLN A N 1
ATOM 727 C CA . GLN A 1 90 ? -32.440 -2.391 26.385 1.00 88.06 90 GLN A CA 1
ATOM 728 C C . GLN A 1 90 ? -32.147 -2.223 27.884 1.00 88.06 90 GLN A C 1
ATOM 730 O O . GLN A 1 90 ? -32.057 -3.217 28.602 1.00 88.06 90 GLN A O 1
ATOM 735 N N . VAL A 1 91 ? -32.091 -0.984 28.394 1.00 89.56 91 VAL A N 1
ATOM 736 C CA . VAL A 1 91 ? -31.986 -0.727 29.836 1.00 89.56 91 VAL A CA 1
ATOM 737 C C . VAL A 1 91 ? -33.293 -1.138 30.535 1.00 89.56 91 VAL A C 1
ATOM 739 O O . VAL A 1 91 ? -34.375 -0.650 30.167 1.00 89.56 91 VAL A O 1
ATOM 742 N N . PRO A 1 92 ? -33.240 -1.982 31.584 1.00 91.62 92 PRO A N 1
ATOM 743 C CA . PRO A 1 92 ? -34.411 -2.317 32.388 1.00 91.62 92 PRO A CA 1
ATOM 744 C C . PRO A 1 92 ? -35.085 -1.061 32.948 1.00 91.62 92 PRO A C 1
ATOM 746 O O . PRO A 1 92 ? -34.413 -0.168 33.454 1.00 91.62 92 PRO A O 1
ATOM 749 N N . ALA A 1 93 ? -36.422 -1.004 32.931 1.00 90.25 93 ALA A N 1
ATOM 750 C CA . ALA A 1 93 ? -37.185 0.207 33.271 1.00 90.25 93 ALA A CA 1
ATOM 751 C C . ALA A 1 93 ? -36.790 0.859 34.612 1.00 90.25 93 ALA A C 1
ATOM 753 O O . ALA A 1 93 ? -36.795 2.079 34.726 1.00 90.25 93 ALA A O 1
ATOM 754 N N . ARG A 1 94 ? -36.395 0.046 35.599 1.00 91.69 94 ARG A N 1
ATOM 755 C CA . ARG A 1 94 ? -35.947 0.494 36.926 1.00 91.69 94 ARG A CA 1
ATOM 756 C C . ARG A 1 94 ? -34.610 1.249 36.934 1.00 91.69 94 ARG A C 1
ATOM 758 O O . ARG A 1 94 ? -34.388 2.008 37.860 1.00 91.69 94 ARG A O 1
ATOM 765 N N . TYR A 1 95 ? -33.757 1.046 35.931 1.00 92.12 95 TYR A N 1
ATOM 766 C CA . TYR A 1 95 ? -32.427 1.659 35.831 1.00 92.12 95 TYR A CA 1
ATOM 767 C C . TYR A 1 95 ? -32.342 2.735 34.740 1.00 92.12 95 TYR A C 1
ATOM 769 O O . TYR A 1 95 ? -31.319 3.391 34.607 1.00 92.12 95 TYR A O 1
ATOM 777 N N . ARG A 1 96 ? -33.415 2.968 33.969 1.00 89.56 96 ARG A N 1
ATOM 778 C CA . ARG A 1 96 ? -33.421 3.960 32.874 1.00 89.56 96 ARG A CA 1
ATOM 779 C C . ARG A 1 96 ? -33.157 5.389 33.335 1.00 89.56 96 ARG A C 1
ATOM 781 O O . ARG A 1 96 ? -32.552 6.146 32.593 1.00 89.56 96 ARG A O 1
ATOM 788 N N . ASN A 1 97 ? -33.602 5.743 34.540 1.00 89.31 97 ASN A N 1
ATOM 789 C CA . ASN A 1 97 ? -33.375 7.075 35.111 1.00 89.31 97 ASN A CA 1
ATOM 790 C C . ASN A 1 97 ? -31.927 7.280 35.584 1.00 89.31 97 ASN A C 1
ATOM 792 O O . ASN A 1 97 ? -31.506 8.414 35.775 1.00 89.31 97 ASN A O 1
ATOM 796 N N . GLU A 1 98 ? -31.192 6.188 35.799 1.00 88.19 98 GLU A N 1
ATOM 797 C CA . GLU A 1 98 ? -29.798 6.178 36.258 1.00 88.19 98 GLU A CA 1
ATOM 798 C C . GLU A 1 98 ? -28.822 5.884 35.108 1.00 88.19 98 GLU A C 1
ATOM 800 O O . GLU A 1 98 ? -27.610 6.015 35.271 1.00 88.19 98 GLU A O 1
ATOM 805 N N . ALA A 1 99 ? -29.346 5.492 33.942 1.00 90.19 99 ALA A N 1
ATOM 806 C CA . ALA A 1 99 ? -28.557 5.225 32.756 1.00 90.19 99 ALA A CA 1
ATOM 807 C C . ALA A 1 99 ? -27.943 6.517 32.218 1.00 90.19 99 ALA A C 1
ATOM 809 O O . ALA A 1 99 ? -28.623 7.531 32.049 1.00 90.19 99 ALA A O 1
ATOM 810 N N . GLN A 1 100 ? -26.654 6.456 31.913 1.00 89.25 100 GLN A N 1
ATOM 811 C CA . GLN A 1 100 ? -25.902 7.561 31.341 1.00 89.25 100 GLN A CA 1
ATOM 812 C C . GLN A 1 100 ? -25.526 7.249 29.902 1.00 89.25 100 GLN A C 1
ATOM 814 O O . GLN A 1 100 ? -25.330 6.094 29.533 1.00 89.25 100 GLN A O 1
ATOM 819 N N . ILE A 1 101 ? -25.446 8.297 29.088 1.00 88.38 101 ILE A N 1
ATOM 820 C CA . ILE A 1 101 ? -24.968 8.195 27.712 1.00 88.38 101 ILE A CA 1
ATOM 821 C C . ILE A 1 101 ? -23.448 8.051 27.771 1.00 88.38 101 ILE A C 1
ATOM 823 O O . ILE A 1 101 ? -22.778 8.804 28.480 1.00 88.38 101 ILE A O 1
ATOM 827 N N . LEU A 1 102 ? -22.911 7.093 27.027 1.00 81.12 102 LEU A N 1
ATOM 828 C CA . LEU A 1 102 ? -21.482 6.958 26.808 1.00 81.12 102 LEU A CA 1
ATOM 829 C C . LEU A 1 102 ? -21.099 7.955 25.706 1.00 81.12 102 LEU A C 1
ATOM 831 O O . LEU A 1 102 ? -21.288 7.688 24.523 1.00 81.12 102 LEU A O 1
ATOM 835 N N . ALA A 1 103 ? -20.690 9.158 26.108 1.00 68.12 103 ALA A N 1
ATOM 836 C CA . ALA A 1 103 ? -20.153 10.147 25.180 1.00 68.12 103 ALA A CA 1
ATOM 837 C C . ALA A 1 103 ? -18.705 9.767 24.833 1.00 68.12 103 ALA A C 1
ATOM 839 O O . ALA A 1 103 ? -17.911 9.552 25.752 1.00 68.12 103 ALA A O 1
ATOM 840 N N . GLU A 1 104 ? -18.394 9.668 23.538 1.00 58.25 104 GLU A N 1
ATOM 841 C CA . GLU A 1 104 ? -17.011 9.644 23.036 1.00 58.25 104 GLU A CA 1
ATOM 842 C C . GLU A 1 104 ? -16.308 10.992 23.245 1.00 58.25 104 GLU A C 1
ATOM 844 O O . GLU A 1 104 ? -16.963 12.048 23.057 1.00 58.25 104 GLU A O 1
#

Mean predicted aligned error: 16.27 Å

Nearest PDB structures (foldseek):
  6wq2-assembly1_B  TM=2.531E-01  e=6.991E+00  Sulfolobus islandicus filamentous virus
  6ywv-assembly1_O  TM=2.737E-01  e=9.070E+00  Neurospora crassa OR74A

Secondary structure (DSSP, 8-state):
-HHHHHHHHHHHHHHHHHHHHHHHHHHH---SSHHHHHHHHHHHHHHHHHHS--PPPHHHHHHSS-------EEEE-TT--EEEESSTTTS-TTTTTT-EE---

pLDDT: mean 80.06, std 12.29, range [49.44, 94.88]